Protein AF-A0A8H7N489-F1 (afdb_monomer)

Nearest PDB structures (foldseek):
  7uqb-assembly1_T  TM=5.997E-01  e=2.054E-01  Saccharomyces cerevisiae BY4741
  7oh3-assembly1_T  TM=6.782E-01  e=5.523E-01  Saccharomyces cerevisiae S288C
  8ir3-assembly1_c  TM=5.748E-01  e=5.875E-01  Homo sapiens
  6rm3-assembly1_LT0  TM=4.018E-01  e=2.185E-01  Vairimorpha necatrix
  6win-assembly1_A  TM=4.838E-01  e=9.635E-01  Salmonella enterica subsp. enterica serovar Typhi

Foldseek 3Di:
DPPPDDCVVVNCVVVVVVVVVVVVVVVVVVVVPVVDDDDDDDPVRVVVDQLPDDDPDDQPAEDPDPQPDHFQFKKKKFFPVDPCGVPPNIDIATFRYDDQFWTKGWFFDDPVRGIDIDIDGPPRMDMHGDDDPPPD

pLDDT: mean 89.37, std 11.38, range [37.44, 97.88]

Structure (mmCIF, N/CA/C/O backbone):
data_AF-A0A8H7N489-F1
#
_entry.id   AF-A0A8H7N489-F1
#
loop_
_atom_site.group_PDB
_atom_site.id
_atom_site.type_symbol
_atom_site.label_atom_id
_atom_site.label_alt_id
_atom_site.label_comp_id
_atom_site.label_asym_id
_atom_site.label_entity_id
_atom_site.label_seq_id
_atom_site.pdbx_PDB_ins_code
_atom_site.Cartn_x
_atom_site.Cartn_y
_atom_site.Cartn_z
_atom_site.occupancy
_atom_site.B_iso_or_equiv
_atom_site.auth_seq_id
_atom_site.auth_comp_id
_atom_site.auth_asym_id
_atom_site.auth_atom_id
_atom_site.pdbx_PDB_model_num
ATOM 1 N N . MET A 1 1 ? 21.376 -0.722 -12.964 1.00 45.47 1 MET A N 1
ATOM 2 C CA . MET A 1 1 ? 22.725 -1.195 -12.600 1.00 45.47 1 MET A CA 1
ATOM 3 C C . MET A 1 1 ? 23.406 -1.714 -13.856 1.00 45.47 1 MET A C 1
ATOM 5 O O . MET A 1 1 ? 22.906 -2.689 -14.410 1.00 45.47 1 MET A O 1
ATOM 9 N N . PRO A 1 2 ? 24.462 -1.055 -14.360 1.00 46.94 2 PRO A N 1
ATOM 10 C CA . PRO A 1 2 ? 25.333 -1.667 -15.363 1.00 46.94 2 PRO A CA 1
ATOM 11 C C . PRO A 1 2 ? 25.899 -2.981 -14.795 1.00 46.94 2 PRO A C 1
ATOM 13 O O . PRO A 1 2 ? 26.215 -3.025 -13.609 1.00 46.94 2 PRO A O 1
ATOM 16 N N . ASN A 1 3 ? 26.003 -4.033 -15.610 1.00 56.94 3 ASN A N 1
ATOM 17 C CA . ASN A 1 3 ? 26.593 -5.338 -15.253 1.00 56.94 3 ASN A CA 1
ATOM 18 C C . ASN A 1 3 ? 25.836 -6.190 -14.213 1.00 56.94 3 ASN A C 1
ATOM 20 O O . ASN A 1 3 ? 26.430 -7.075 -13.607 1.00 56.94 3 ASN A O 1
ATOM 24 N N . ALA A 1 4 ? 24.533 -5.971 -14.004 1.00 66.69 4 ALA A N 1
ATOM 25 C CA . ALA A 1 4 ? 23.760 -6.794 -13.062 1.00 66.69 4 ALA A CA 1
ATOM 26 C C . ALA A 1 4 ? 23.605 -8.266 -13.500 1.00 66.69 4 ALA A C 1
ATOM 28 O O . ALA A 1 4 ? 23.342 -9.121 -12.660 1.00 66.69 4 ALA A O 1
ATOM 29 N N . LEU A 1 5 ? 23.752 -8.555 -14.798 1.00 72.00 5 LEU A N 1
ATOM 30 C CA . LEU A 1 5 ? 23.656 -9.896 -15.372 1.00 72.00 5 LEU A CA 1
ATOM 31 C C . LEU A 1 5 ? 24.805 -10.116 -16.374 1.00 72.00 5 LEU A C 1
ATOM 33 O O . LEU A 1 5 ? 25.076 -9.205 -17.164 1.00 72.00 5 LEU A O 1
ATOM 37 N N . PRO A 1 6 ? 25.475 -11.284 -16.370 1.00 80.75 6 PRO A N 1
ATOM 38 C CA . PRO A 1 6 ? 26.550 -11.579 -17.315 1.00 80.75 6 PRO A CA 1
ATOM 39 C C . PRO A 1 6 ? 26.052 -11.543 -18.766 1.00 80.75 6 PRO A C 1
ATOM 41 O O . PRO A 1 6 ? 25.084 -12.218 -19.120 1.00 80.75 6 PRO A O 1
ATOM 44 N N . ALA A 1 7 ? 26.721 -10.770 -19.625 1.00 79.19 7 ALA A N 1
ATOM 45 C CA . ALA A 1 7 ? 26.332 -10.625 -21.032 1.00 79.19 7 ALA A CA 1
ATOM 46 C C . ALA A 1 7 ? 26.434 -11.946 -21.817 1.00 79.19 7 ALA A C 1
ATOM 48 O O . ALA A 1 7 ? 25.674 -12.164 -22.755 1.00 79.19 7 ALA A O 1
ATOM 49 N N . GLU A 1 8 ? 27.312 -12.850 -21.383 1.00 84.00 8 GLU A N 1
ATOM 50 C CA . GLU A 1 8 ? 27.442 -14.208 -21.923 1.00 84.00 8 GLU A CA 1
ATOM 51 C C . GLU A 1 8 ? 26.177 -15.066 -21.755 1.00 84.00 8 GLU A C 1
ATOM 53 O O . GLU A 1 8 ? 25.985 -16.010 -22.512 1.00 84.00 8 GLU A O 1
ATOM 58 N N . PHE A 1 9 ? 25.302 -14.734 -20.797 1.00 83.31 9 PHE A N 1
ATOM 59 C CA . PHE A 1 9 ? 24.056 -15.465 -20.542 1.00 83.31 9 PHE A CA 1
ATOM 60 C C . PHE A 1 9 ? 22.801 -14.632 -20.774 1.00 83.31 9 PHE A C 1
ATOM 62 O O . PHE A 1 9 ? 21.731 -15.205 -20.937 1.00 83.31 9 PHE A O 1
ATOM 69 N N . PHE A 1 10 ? 22.906 -13.300 -20.770 1.00 81.06 10 PHE A N 1
ATOM 70 C CA . PHE A 1 10 ? 21.766 -12.375 -20.832 1.00 81.06 10 PHE A CA 1
ATOM 71 C C . PHE A 1 10 ? 21.969 -11.247 -21.852 1.00 81.06 10 PHE A C 1
ATOM 73 O O . PHE A 1 10 ? 21.306 -10.210 -21.791 1.00 81.06 10 PHE A O 1
ATOM 80 N N . GLY A 1 11 ? 22.910 -11.429 -22.778 1.00 81.50 11 GLY A N 1
ATOM 81 C CA . GLY A 1 11 ? 23.232 -10.456 -23.809 1.00 81.50 11 GLY A CA 1
ATOM 82 C C . GLY A 1 11 ? 22.094 -10.248 -24.816 1.00 81.50 11 GLY A C 1
ATOM 83 O O . GLY A 1 11 ? 21.290 -11.154 -25.059 1.00 81.50 11 GLY A O 1
ATOM 84 N N . PRO A 1 12 ? 22.032 -9.064 -25.446 1.00 84.06 12 PRO A N 1
ATOM 85 C CA . PRO A 1 12 ? 21.035 -8.758 -26.469 1.00 84.06 12 PRO A CA 1
ATOM 86 C C . PRO A 1 12 ? 21.159 -9.666 -27.699 1.00 84.06 12 PRO A C 1
ATOM 88 O O . PRO A 1 12 ? 20.150 -9.937 -28.337 1.00 84.06 12 PRO A O 1
ATOM 91 N N . ASP A 1 13 ? 22.352 -10.190 -27.984 1.00 87.75 13 ASP A N 1
ATOM 92 C CA . ASP A 1 13 ? 22.578 -11.115 -29.101 1.00 87.75 13 ASP A CA 1
ATOM 93 C C . ASP A 1 13 ? 21.906 -12.478 -28.869 1.00 87.75 13 ASP A C 1
ATOM 95 O O . ASP A 1 13 ? 21.469 -13.130 -29.815 1.00 87.75 13 ASP A O 1
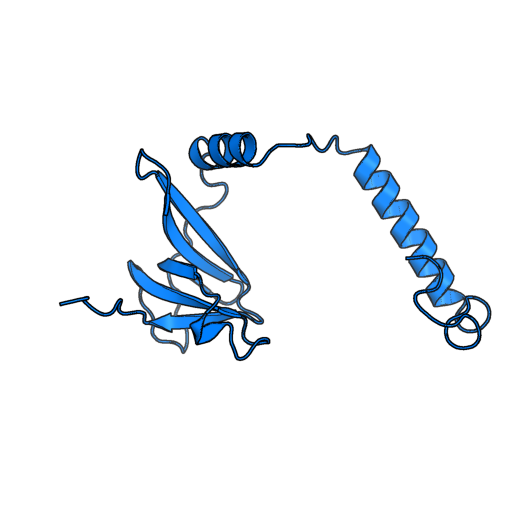ATOM 99 N N . LEU A 1 14 ? 21.768 -12.888 -27.602 1.00 90.62 14 LEU A N 1
ATOM 100 C CA . LEU A 1 14 ? 21.083 -14.124 -27.214 1.00 90.62 14 LEU A CA 1
ATOM 101 C C . LEU A 1 14 ? 19.561 -13.942 -27.165 1.00 90.62 14 LEU A C 1
ATOM 103 O O . LEU A 1 14 ? 18.814 -14.866 -27.484 1.00 90.62 14 LEU A O 1
ATOM 107 N N . TYR A 1 15 ? 19.091 -12.745 -26.792 1.00 91.44 15 TYR A N 1
ATOM 108 C CA . TYR A 1 15 ? 17.663 -12.433 -26.645 1.00 91.44 15 TYR A CA 1
ATOM 109 C C . TYR A 1 15 ? 17.280 -11.101 -27.310 1.00 91.44 15 TYR A C 1
ATOM 111 O O . TYR A 1 15 ? 16.839 -10.165 -26.628 1.00 91.44 15 TYR A O 1
ATOM 119 N N . PRO A 1 16 ? 17.371 -11.000 -28.648 1.00 91.31 16 PRO A N 1
ATOM 120 C CA . PRO A 1 16 ? 17.213 -9.729 -29.358 1.00 91.31 16 PRO A CA 1
ATOM 121 C C . PRO A 1 16 ? 15.822 -9.118 -29.174 1.00 91.31 16 PRO A C 1
ATOM 123 O O . PRO A 1 16 ? 15.691 -7.924 -28.915 1.00 91.31 16 PRO A O 1
ATOM 126 N N . ARG A 1 17 ? 14.766 -9.941 -29.186 1.00 94.75 17 ARG A N 1
ATOM 127 C CA . ARG A 1 17 ? 13.387 -9.466 -28.969 1.00 94.75 17 ARG A CA 1
ATOM 128 C C . ARG A 1 17 ? 13.168 -8.910 -27.560 1.00 94.75 17 ARG A C 1
ATOM 130 O O . ARG A 1 17 ? 12.445 -7.927 -27.396 1.00 94.75 17 ARG A O 1
ATOM 137 N N . THR A 1 18 ? 13.793 -9.517 -26.551 1.00 92.56 18 THR A N 1
ATOM 138 C CA . THR A 1 18 ? 13.731 -9.041 -25.162 1.00 92.56 18 THR A CA 1
ATOM 139 C C . THR A 1 18 ? 14.456 -7.709 -25.031 1.00 92.56 18 THR A C 1
ATOM 141 O O . THR A 1 18 ? 13.910 -6.771 -24.454 1.00 92.56 18 THR A O 1
ATOM 144 N N . ALA A 1 19 ? 15.651 -7.592 -25.614 1.00 90.00 19 ALA A N 1
ATOM 145 C CA . ALA A 1 19 ? 16.410 -6.347 -25.628 1.00 90.00 19 ALA A CA 1
ATOM 146 C C . ALA A 1 19 ? 15.647 -5.209 -26.329 1.00 90.00 19 ALA A C 1
ATOM 148 O O . ALA A 1 19 ? 15.547 -4.107 -25.786 1.00 90.00 19 ALA A O 1
ATOM 149 N N . GLU A 1 20 ? 15.033 -5.474 -27.483 1.00 94.44 20 GLU A N 1
ATOM 150 C CA . GLU A 1 20 ? 14.197 -4.495 -28.182 1.00 94.44 20 GLU A CA 1
ATOM 151 C C . GLU A 1 20 ? 12.973 -4.078 -27.362 1.00 94.44 20 GLU A C 1
ATOM 153 O O . GLU A 1 20 ? 12.643 -2.893 -27.302 1.00 94.44 20 GLU A O 1
ATOM 158 N N . PHE A 1 21 ? 12.297 -5.028 -26.711 1.00 95.31 21 PHE A N 1
ATOM 159 C CA . PHE A 1 21 ? 11.185 -4.718 -25.815 1.00 95.31 21 PHE A CA 1
ATOM 160 C C . PHE A 1 21 ? 11.628 -3.826 -24.651 1.00 95.31 21 PHE A C 1
ATOM 162 O O . PHE A 1 21 ? 11.002 -2.795 -24.404 1.00 95.31 21 PHE A O 1
ATOM 169 N N . MET A 1 22 ? 12.734 -4.172 -23.986 1.00 92.56 22 MET A N 1
ATOM 170 C CA . MET A 1 22 ? 13.291 -3.378 -22.889 1.00 92.56 22 MET A CA 1
ATOM 171 C C . MET A 1 22 ? 13.638 -1.961 -23.338 1.00 92.56 22 MET A C 1
ATOM 173 O O . MET A 1 22 ? 13.350 -1.006 -22.618 1.00 92.56 22 MET A O 1
ATOM 177 N N . LYS A 1 23 ? 14.201 -1.810 -24.541 1.00 93.19 23 LYS A N 1
ATOM 178 C CA . LYS A 1 23 ? 14.477 -0.500 -25.132 1.00 93.19 23 LYS A CA 1
ATOM 179 C C . LYS A 1 23 ? 13.192 0.318 -25.295 1.00 93.19 23 LYS A C 1
ATOM 181 O O . LYS A 1 23 ? 13.126 1.427 -24.771 1.00 93.19 23 LYS A O 1
ATOM 186 N N . ARG A 1 24 ? 12.156 -0.241 -25.936 1.00 96.44 24 ARG A N 1
ATOM 187 C CA . ARG A 1 24 ? 10.861 0.448 -26.124 1.00 96.44 24 ARG A CA 1
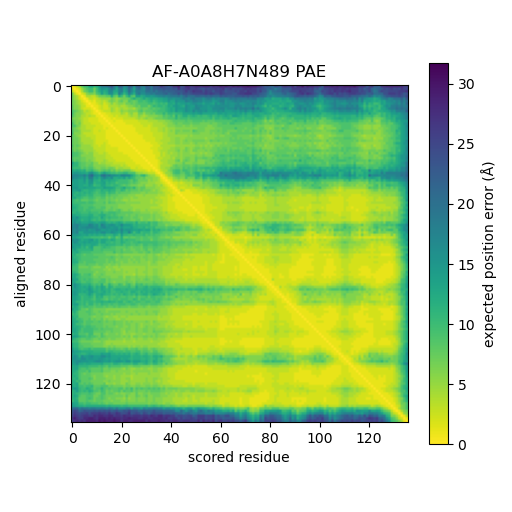ATOM 188 C C . ARG A 1 24 ? 10.213 0.838 -24.795 1.00 96.44 24 ARG A C 1
ATOM 190 O O . ARG A 1 24 ? 9.694 1.946 -24.658 1.00 96.44 24 ARG A O 1
ATOM 197 N N . TYR A 1 25 ? 10.263 -0.055 -23.808 1.00 95.50 25 TYR A N 1
ATOM 198 C CA . TYR A 1 25 ? 9.743 0.208 -22.469 1.00 95.50 25 TYR A CA 1
ATOM 199 C C . TYR A 1 25 ? 10.474 1.382 -21.804 1.00 95.50 25 TYR A C 1
ATOM 201 O O . TYR A 1 25 ? 9.839 2.330 -21.353 1.00 95.50 25 TYR A O 1
ATOM 209 N N . GLN A 1 26 ? 11.810 1.365 -21.802 1.00 94.38 26 GLN A N 1
ATOM 210 C CA . GLN A 1 26 ? 12.625 2.434 -21.214 1.00 94.38 26 GLN A CA 1
ATOM 211 C C . GLN A 1 26 ? 12.431 3.781 -21.916 1.00 94.38 26 GLN A C 1
ATOM 213 O O . GLN A 1 26 ? 12.476 4.826 -21.270 1.00 94.38 26 GLN A O 1
ATOM 218 N N . GLU A 1 27 ? 12.255 3.781 -23.235 1.00 96.06 27 GLU A N 1
ATOM 219 C CA . GLU A 1 27 ? 11.948 4.993 -23.998 1.00 96.06 27 GLU A CA 1
ATOM 220 C C . GLU A 1 27 ? 10.590 5.574 -23.590 1.00 96.06 27 GLU A C 1
ATOM 222 O O . GLU A 1 27 ? 10.489 6.777 -23.344 1.00 96.06 27 GLU A O 1
ATOM 227 N N . THR A 1 28 ? 9.581 4.714 -23.435 1.00 94.88 28 THR A N 1
ATOM 228 C CA . THR A 1 28 ? 8.236 5.103 -22.988 1.00 94.88 28 THR A CA 1
ATOM 229 C C . THR A 1 28 ? 8.255 5.662 -21.563 1.00 94.88 28 THR A C 1
ATOM 231 O O . THR A 1 28 ? 7.708 6.736 -21.315 1.00 94.88 28 THR A O 1
ATOM 234 N N . ASP A 1 29 ? 8.946 4.992 -20.639 1.00 92.50 29 ASP A N 1
ATOM 235 C CA . ASP A 1 29 ? 9.099 5.425 -19.244 1.00 92.50 29 ASP A CA 1
ATOM 236 C C . ASP A 1 29 ? 9.790 6.797 -19.141 1.00 92.50 29 ASP A C 1
ATOM 238 O O . ASP A 1 29 ? 9.295 7.718 -18.488 1.00 92.50 29 ASP A O 1
ATOM 242 N N . LYS A 1 30 ? 10.882 7.001 -19.893 1.00 90.88 30 LYS A N 1
ATOM 243 C CA . LYS A 1 30 ? 11.571 8.301 -19.967 1.00 90.88 30 LYS A CA 1
ATOM 244 C C . LYS A 1 30 ? 10.681 9.403 -20.534 1.00 90.88 30 LYS A C 1
ATOM 246 O O . LYS A 1 30 ? 10.777 10.543 -20.079 1.00 90.88 30 LYS A O 1
ATOM 251 N N . ALA A 1 31 ? 9.856 9.102 -21.536 1.00 91.19 31 ALA A N 1
ATOM 252 C CA . ALA A 1 31 ? 8.919 10.071 -22.095 1.00 91.19 31 ALA A CA 1
ATOM 253 C C . ALA A 1 31 ? 7.851 10.469 -21.061 1.00 91.19 31 ALA A C 1
ATOM 255 O O . ALA A 1 31 ? 7.617 11.661 -20.858 1.00 91.19 31 ALA A O 1
ATOM 256 N N . ALA A 1 32 ? 7.282 9.498 -20.342 1.00 88.62 32 ALA A N 1
ATOM 257 C CA . ALA A 1 32 ? 6.309 9.741 -19.277 1.00 88.62 32 ALA A CA 1
ATOM 258 C C . ALA A 1 32 ? 6.900 10.554 -18.112 1.00 88.62 32 ALA A C 1
ATOM 260 O O . ALA A 1 32 ? 6.263 11.490 -17.624 1.00 88.62 32 ALA A O 1
ATOM 261 N N . ALA A 1 33 ? 8.139 10.255 -17.710 1.00 85.94 33 ALA A N 1
ATOM 262 C CA . ALA A 1 33 ? 8.850 10.994 -16.669 1.00 85.94 33 ALA A CA 1
ATOM 263 C C . ALA A 1 33 ? 9.147 12.453 -17.061 1.00 85.94 33 ALA A C 1
ATOM 265 O O . ALA A 1 33 ? 9.225 13.318 -16.195 1.00 85.94 33 ALA A O 1
ATOM 266 N N . ARG A 1 34 ? 9.313 12.746 -18.358 1.00 85.88 34 ARG A N 1
ATOM 267 C CA . ARG A 1 34 ? 9.477 14.123 -18.860 1.00 85.88 34 ARG A CA 1
ATOM 268 C C . ARG A 1 34 ? 8.155 14.882 -18.930 1.00 85.88 34 ARG A C 1
ATOM 270 O O . ARG A 1 3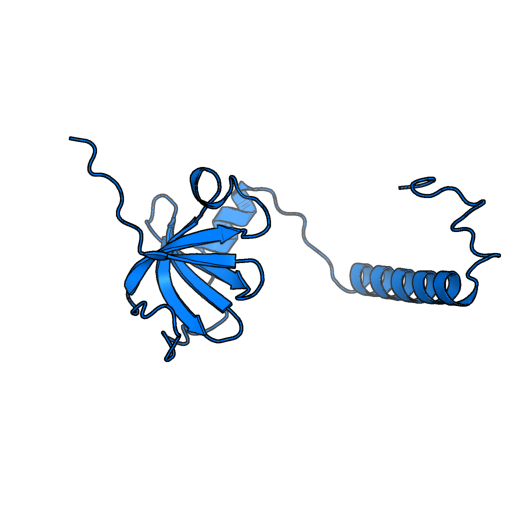4 ? 8.151 16.086 -18.703 1.00 85.88 34 ARG A O 1
ATOM 277 N N . ALA A 1 35 ? 7.062 14.195 -19.262 1.00 86.50 35 ALA A N 1
ATOM 278 C CA . ALA A 1 35 ? 5.736 14.800 -19.368 1.00 86.50 35 ALA A CA 1
ATOM 279 C C . ALA A 1 35 ? 5.144 15.174 -17.998 1.00 86.50 35 ALA A C 1
ATOM 281 O O . ALA A 1 35 ? 4.376 16.126 -17.902 1.00 86.50 35 ALA A O 1
ATOM 282 N N . ASN A 1 36 ? 5.521 14.453 -16.938 1.00 79.31 36 ASN A N 1
ATOM 283 C CA . ASN A 1 36 ? 5.033 14.684 -15.583 1.00 79.31 36 ASN A CA 1
ATOM 284 C C . ASN A 1 36 ? 6.124 15.322 -14.718 1.00 79.31 36 ASN A C 1
ATOM 286 O O . ASN A 1 36 ? 7.098 14.668 -14.345 1.00 79.31 36 ASN A O 1
ATOM 290 N N . SER A 1 37 ? 5.961 16.592 -14.342 1.00 73.25 37 SER A N 1
ATOM 291 C CA . SER A 1 37 ? 6.867 17.232 -13.386 1.00 73.25 37 SER A CA 1
ATOM 292 C C . SER A 1 37 ? 6.621 16.680 -11.978 1.00 73.25 37 SER A C 1
ATOM 294 O O . SER A 1 37 ? 5.759 17.165 -11.245 1.00 73.25 37 SER A O 1
ATOM 296 N N . VAL A 1 38 ? 7.378 15.660 -11.578 1.00 78.25 38 VAL A N 1
ATOM 297 C CA . VAL A 1 38 ? 7.344 15.159 -10.199 1.00 78.25 38 VAL A CA 1
ATOM 298 C C . VAL A 1 38 ? 8.042 16.173 -9.294 1.00 78.25 38 VAL A C 1
ATOM 300 O O . VAL A 1 38 ? 9.261 16.356 -9.359 1.00 78.25 38 VAL A O 1
ATOM 303 N N . LYS A 1 39 ? 7.279 16.842 -8.426 1.00 81.69 39 LYS A N 1
ATOM 304 C CA . LYS A 1 39 ? 7.849 17.695 -7.379 1.00 81.69 39 LYS A CA 1
ATOM 305 C C . LYS A 1 39 ? 8.554 16.805 -6.357 1.00 81.69 39 LYS A C 1
ATOM 307 O O . LYS A 1 39 ? 7.927 15.961 -5.725 1.00 81.69 39 LYS A O 1
ATOM 312 N N . LYS A 1 40 ? 9.859 17.006 -6.164 1.00 86.62 40 LYS A N 1
ATOM 313 C CA . LYS A 1 40 ? 10.575 16.379 -5.045 1.00 86.62 40 LYS A CA 1
ATOM 314 C C . LYS A 1 40 ? 10.054 16.977 -3.739 1.00 86.62 40 LYS A C 1
ATOM 316 O O . LYS A 1 40 ? 10.154 18.187 -3.559 1.00 86.62 40 LYS A O 1
ATOM 321 N N . SER A 1 41 ? 9.538 16.140 -2.846 1.00 89.50 41 SER A N 1
ATOM 322 C CA . SER A 1 41 ? 9.126 16.538 -1.497 1.00 89.50 41 SER A CA 1
ATOM 323 C C . SER A 1 41 ? 10.054 15.944 -0.447 1.00 89.50 41 SER A C 1
ATOM 325 O O . SER A 1 41 ? 10.480 14.791 -0.559 1.00 89.50 41 SER A O 1
ATOM 327 N N . ARG A 1 42 ? 10.333 16.700 0.614 1.00 9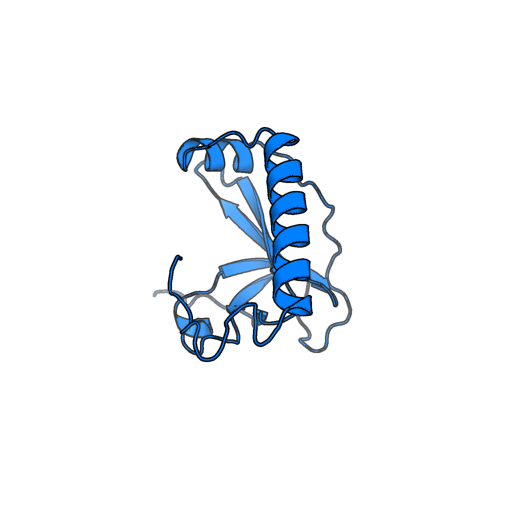3.06 42 ARG A N 1
ATOM 328 C CA . ARG A 1 42 ? 10.971 16.159 1.827 1.00 93.06 42 ARG A CA 1
ATOM 329 C C . ARG A 1 42 ? 9.930 15.491 2.727 1.00 93.06 42 ARG A C 1
ATOM 331 O O . ARG A 1 42 ? 8.740 15.755 2.599 1.00 93.06 42 ARG A O 1
ATOM 338 N N . GLY A 1 43 ? 10.373 14.660 3.674 1.00 92.38 43 GLY A N 1
ATOM 339 C CA . GLY A 1 43 ? 9.466 13.907 4.554 1.00 92.38 43 GLY A CA 1
ATOM 340 C C . GLY A 1 43 ? 8.444 14.781 5.292 1.00 92.38 43 GLY A C 1
ATOM 341 O O . GLY A 1 43 ? 7.262 14.462 5.300 1.00 92.38 43 GLY A O 1
ATOM 342 N N . GLN A 1 44 ? 8.866 15.927 5.836 1.00 92.00 44 GLN A N 1
ATOM 343 C CA . GLN A 1 44 ? 7.959 16.856 6.528 1.00 92.00 44 GLN A CA 1
ATOM 344 C C . GLN A 1 44 ? 6.919 17.486 5.588 1.00 92.00 44 GLN A C 1
ATOM 346 O O . GLN A 1 44 ? 5.756 17.614 5.956 1.00 92.00 44 GLN A O 1
ATOM 351 N N . GLU A 1 45 ? 7.319 17.835 4.364 1.00 93.56 45 GLU A N 1
ATOM 352 C CA . GLU A 1 45 ? 6.410 18.385 3.351 1.00 93.56 45 GLU A CA 1
ATOM 353 C C . GLU A 1 45 ? 5.391 17.336 2.893 1.00 93.56 45 GLU A C 1
ATOM 355 O O . GLU A 1 45 ? 4.217 17.653 2.714 1.00 93.56 45 GLU A O 1
ATOM 360 N N . ALA A 1 46 ? 5.825 16.080 2.745 1.00 92.56 46 ALA A N 1
ATOM 361 C CA . ALA A 1 46 ? 4.945 14.965 2.413 1.00 92.56 46 ALA A CA 1
ATOM 362 C C . ALA A 1 46 ? 3.917 14.720 3.525 1.00 92.56 46 ALA A C 1
ATOM 364 O O . ALA A 1 46 ? 2.734 14.596 3.232 1.00 92.56 46 ALA A O 1
ATOM 365 N N . VAL A 1 47 ? 4.340 14.731 4.795 1.00 93.19 47 VAL A N 1
ATOM 366 C CA . VAL A 1 47 ? 3.424 14.608 5.941 1.00 93.19 47 VAL A CA 1
ATOM 367 C C . VAL A 1 47 ? 2.404 15.744 5.949 1.00 93.19 47 VAL A C 1
ATOM 369 O O . VAL A 1 47 ? 1.212 15.474 6.038 1.00 93.19 47 VAL A O 1
ATOM 372 N N . ALA A 1 48 ? 2.843 16.998 5.802 1.00 92.25 48 ALA A N 1
ATOM 373 C CA . ALA A 1 48 ? 1.930 18.141 5.757 1.00 92.25 48 ALA A CA 1
ATOM 374 C C . ALA A 1 48 ? 0.926 18.034 4.598 1.00 92.25 48 ALA A C 1
ATOM 376 O O . ALA A 1 48 ? -0.250 18.335 4.771 1.00 92.25 48 ALA A O 1
ATOM 377 N N . THR A 1 49 ? 1.381 17.555 3.437 1.00 92.88 49 THR A N 1
ATOM 378 C CA . THR A 1 49 ? 0.519 17.339 2.269 1.00 92.88 49 THR A CA 1
ATOM 379 C C . THR A 1 49 ? -0.510 16.243 2.539 1.00 92.88 49 THR A C 1
ATOM 381 O O . THR A 1 49 ? -1.693 16.461 2.307 1.00 92.88 49 THR A O 1
ATOM 384 N N . ILE A 1 50 ? -0.087 15.090 3.067 1.00 92.81 50 ILE A N 1
ATOM 385 C CA . ILE A 1 50 ? -0.975 13.955 3.363 1.00 92.81 50 ILE A CA 1
ATOM 386 C C . ILE A 1 50 ? -2.037 14.354 4.389 1.00 92.81 50 ILE A C 1
ATOM 388 O O . ILE A 1 50 ? -3.216 14.116 4.162 1.00 92.81 50 ILE A O 1
ATOM 392 N N . LEU A 1 51 ? -1.636 14.993 5.492 1.00 94.19 51 LEU A N 1
ATOM 393 C CA . LEU A 1 51 ? -2.562 15.381 6.562 1.00 94.19 51 LEU A CA 1
ATOM 394 C C . LEU A 1 51 ? -3.510 16.523 6.159 1.00 94.19 51 LEU A C 1
ATOM 396 O O . LEU A 1 51 ? -4.528 16.716 6.812 1.00 94.19 51 LEU A O 1
ATOM 400 N N . GLY A 1 52 ? -3.171 17.293 5.121 1.00 92.19 52 GLY A N 1
ATOM 401 C CA . GLY A 1 52 ? -4.010 18.369 4.587 1.00 92.19 52 GLY A CA 1
ATOM 402 C C . GLY A 1 52 ? -4.850 17.981 3.368 1.00 92.19 52 GLY A C 1
ATOM 403 O O . GLY A 1 52 ? -5.541 18.844 2.834 1.00 92.19 52 GLY A O 1
ATOM 404 N N . SER A 1 53 ? -4.762 16.736 2.893 1.00 92.69 53 SER A N 1
ATOM 405 C CA . SER A 1 53 ? -5.481 16.273 1.701 1.00 92.69 53 SER A CA 1
ATOM 406 C C . SER A 1 53 ? -6.802 15.602 2.062 1.00 92.69 53 SER A C 1
ATOM 408 O O . SER A 1 53 ? -6.921 14.952 3.099 1.00 92.69 53 SER A O 1
ATOM 410 N N . GLU A 1 54 ? -7.779 15.709 1.166 1.00 93.56 54 GLU A N 1
ATOM 411 C CA . GLU A 1 54 ? -8.989 14.889 1.215 1.00 93.56 54 GLU A CA 1
ATOM 412 C C . GLU A 1 54 ? -8.702 13.472 0.700 1.00 93.56 54 GLU A C 1
ATOM 414 O O . GLU A 1 54 ? -7.736 13.233 -0.035 1.00 93.56 54 GLU A O 1
ATOM 419 N N . PHE A 1 55 ? -9.544 12.512 1.085 1.00 93.19 55 PHE A N 1
ATOM 420 C CA . PHE A 1 55 ? -9.453 11.163 0.537 1.00 93.19 55 PHE A CA 1
ATOM 421 C C . PHE A 1 55 ? -9.848 11.171 -0.941 1.00 93.19 55 PHE A C 1
ATOM 423 O O . PHE A 1 55 ? -10.886 11.712 -1.307 1.00 93.19 55 PHE A O 1
ATOM 430 N N . ALA A 1 56 ? -9.018 10.551 -1.781 1.00 88.81 56 ALA A N 1
ATOM 431 C CA . ALA A 1 56 ? -9.286 10.447 -3.214 1.00 88.81 56 ALA A CA 1
ATOM 432 C C . ALA A 1 56 ? -10.424 9.464 -3.539 1.00 88.81 56 ALA A C 1
ATOM 434 O O . ALA A 1 56 ? -11.087 9.624 -4.560 1.00 88.81 56 ALA A O 1
ATOM 435 N N . ASP A 1 57 ? -10.638 8.474 -2.667 1.00 85.81 57 ASP A N 1
ATOM 436 C CA . ASP A 1 57 ? -11.630 7.416 -2.829 1.00 85.81 57 ASP A CA 1
ATOM 437 C C . ASP A 1 57 ? -12.515 7.289 -1.581 1.00 85.81 57 ASP A C 1
ATOM 439 O O . ASP A 1 57 ? -12.056 7.414 -0.435 1.00 85.81 57 ASP A O 1
ATOM 443 N N . ASP A 1 58 ? -13.781 6.948 -1.812 1.00 86.75 58 ASP A N 1
ATOM 444 C CA . ASP A 1 58 ? -14.716 6.583 -0.754 1.00 86.75 58 ASP A CA 1
ATOM 445 C C . ASP A 1 58 ? -14.360 5.224 -0.133 1.00 86.75 58 ASP A C 1
ATOM 447 O O . ASP A 1 58 ? -13.860 4.309 -0.797 1.00 86.75 58 ASP A O 1
ATOM 451 N N . ALA A 1 59 ? -14.662 5.065 1.159 1.00 83.38 59 ALA A N 1
ATOM 452 C CA . ALA A 1 59 ? -14.566 3.761 1.806 1.00 83.38 59 ALA A CA 1
ATOM 453 C C . ALA A 1 59 ? -15.612 2.816 1.196 1.00 83.38 59 ALA A C 1
ATOM 455 O O . ALA A 1 59 ? -16.795 3.143 1.129 1.00 83.38 59 ALA A O 1
ATOM 456 N N . LYS A 1 60 ? -15.178 1.627 0.766 1.00 90.44 60 LYS A N 1
ATOM 457 C CA . LYS A 1 60 ? -16.037 0.651 0.068 1.00 90.44 60 LYS A CA 1
ATOM 458 C C . LYS A 1 60 ? -16.655 -0.388 1.012 1.00 90.44 60 LYS A C 1
ATOM 460 O O . LYS A 1 60 ? -17.312 -1.312 0.541 1.00 90.44 60 LYS A O 1
ATOM 465 N N . GLY A 1 61 ? -16.429 -0.250 2.320 1.00 93.44 61 GLY A N 1
ATOM 466 C CA . GLY A 1 61 ? -16.907 -1.173 3.346 1.00 93.44 61 GLY A CA 1
ATOM 467 C C . GLY A 1 61 ? -16.268 -2.563 3.276 1.00 93.44 61 GLY A C 1
ATOM 468 O O . GLY A 1 61 ? -15.343 -2.838 2.500 1.00 93.44 61 GLY A O 1
ATOM 469 N N . VAL A 1 62 ? -16.752 -3.462 4.129 1.00 95.44 62 VAL A N 1
ATOM 470 C CA . VAL A 1 62 ? -16.285 -4.852 4.193 1.00 95.44 62 VAL A CA 1
ATOM 471 C C . VAL A 1 62 ? -17.253 -5.769 3.449 1.00 95.44 62 VAL A C 1
ATOM 473 O O . VAL A 1 62 ? -18.384 -5.990 3.879 1.00 95.44 62 VAL A O 1
ATOM 476 N N . ASN A 1 63 ? -16.793 -6.330 2.330 1.00 93.44 63 ASN A N 1
ATOM 477 C CA . ASN A 1 63 ? -17.533 -7.349 1.594 1.00 93.44 63 ASN A CA 1
ATOM 478 C C . ASN A 1 63 ? -17.507 -8.685 2.344 1.00 93.44 63 ASN A C 1
ATOM 480 O O . ASN A 1 63 ? -16.676 -8.916 3.222 1.00 93.44 63 ASN A O 1
ATOM 484 N N . LYS A 1 64 ? -18.385 -9.611 1.941 1.00 92.50 64 LYS A N 1
ATOM 485 C CA . LYS A 1 64 ? -18.353 -10.995 2.424 1.00 92.50 64 LYS A CA 1
ATOM 486 C C . LYS A 1 64 ? -17.021 -11.651 2.039 1.00 92.50 64 LYS A C 1
ATOM 488 O O . LYS A 1 64 ? -16.851 -12.098 0.906 1.00 92.50 64 LYS A O 1
ATOM 493 N N . ASP A 1 65 ? -16.093 -11.693 2.986 1.00 93.62 65 ASP A N 1
ATOM 494 C CA . ASP A 1 65 ? -14.749 -12.245 2.831 1.00 93.62 65 ASP A CA 1
ATOM 495 C C . ASP A 1 65 ? -14.577 -13.471 3.757 1.00 93.62 65 ASP A C 1
ATOM 497 O O . ASP A 1 65 ? -15.100 -13.464 4.876 1.00 93.62 65 ASP A O 1
ATOM 501 N N . PRO A 1 66 ? -13.857 -14.528 3.328 1.00 93.81 66 PRO A N 1
ATOM 502 C CA . PRO A 1 66 ? -13.620 -15.728 4.140 1.00 93.81 66 PRO A CA 1
ATOM 503 C C . PRO A 1 66 ? -12.911 -15.493 5.479 1.00 93.81 66 PRO A C 1
ATOM 505 O O . PRO A 1 66 ? -12.863 -16.398 6.303 1.00 93.81 66 PRO A O 1
ATOM 508 N N . LEU A 1 67 ? -12.312 -14.320 5.685 1.00 93.62 67 LEU A N 1
ATOM 509 C CA . LEU A 1 67 ? -11.636 -13.968 6.931 1.00 93.62 67 LEU A CA 1
ATOM 510 C C . LEU A 1 67 ? -12.602 -13.562 8.051 1.00 93.62 67 LEU A C 1
ATOM 512 O O . LEU A 1 67 ? -12.151 -13.389 9.180 1.00 93.62 67 LEU A O 1
ATOM 516 N N . GLU A 1 68 ? -13.893 -13.390 7.739 1.00 95.12 68 GLU A N 1
ATOM 517 C CA . GLU A 1 68 ? -14.961 -13.073 8.702 1.00 95.12 68 GLU A CA 1
ATOM 518 C C . GLU A 1 68 ? -14.672 -11.827 9.560 1.00 95.12 68 GLU A C 1
ATOM 520 O O . GLU A 1 68 ? -15.184 -11.664 10.668 1.00 95.12 68 GLU A O 1
ATOM 525 N N . LEU A 1 69 ? -13.836 -10.927 9.039 1.00 96.50 69 LEU A N 1
ATOM 526 C CA . LEU A 1 69 ? -13.555 -9.638 9.654 1.00 96.50 69 LEU A CA 1
ATOM 527 C C . LEU A 1 69 ? -14.721 -8.687 9.402 1.00 96.50 69 LEU A C 1
ATOM 529 O O . LEU A 1 69 ? -15.400 -8.776 8.380 1.00 96.50 69 LEU A O 1
ATOM 533 N N . VAL A 1 70 ? -14.923 -7.751 10.322 1.00 96.19 70 VAL A N 1
ATOM 534 C CA . VAL A 1 70 ? -16.005 -6.765 10.238 1.00 96.19 70 VAL A CA 1
ATOM 535 C C . VAL A 1 70 ? -15.461 -5.347 10.157 1.00 96.19 70 VAL A C 1
ATOM 537 O O . VAL A 1 70 ? -14.363 -5.046 10.632 1.00 96.19 70 VAL A O 1
ATOM 540 N N . GLU A 1 71 ? -16.239 -4.456 9.553 1.00 97.00 71 GLU A N 1
ATOM 541 C CA . GLU A 1 71 ? -15.907 -3.036 9.485 1.00 97.00 71 GLU A CA 1
ATOM 542 C C . GLU A 1 71 ? -15.732 -2.440 10.893 1.00 97.00 71 GLU A C 1
ATOM 544 O O . GLU A 1 71 ? -16.419 -2.811 11.846 1.00 97.00 71 GLU A O 1
ATOM 549 N N . GLY A 1 72 ? -14.749 -1.555 11.052 1.00 96.50 72 GLY A N 1
ATOM 550 C CA . GLY A 1 72 ? -14.364 -0.962 12.332 1.00 96.50 72 GLY A CA 1
ATOM 551 C C . GLY A 1 72 ? -13.573 -1.890 13.264 1.00 96.50 72 GLY A C 1
ATOM 552 O O . GLY A 1 72 ? -13.112 -1.452 14.325 1.00 96.50 72 GLY A O 1
ATOM 553 N N . GLN A 1 73 ? -13.357 -3.158 12.905 1.00 96.94 73 GLN A N 1
ATOM 554 C CA . GLN A 1 73 ? -12.520 -4.057 13.697 1.00 96.94 73 GLN A CA 1
ATOM 555 C C . GLN A 1 73 ? -11.062 -3.592 13.681 1.00 96.94 73 GLN A C 1
ATOM 557 O O . GLN A 1 73 ? -10.525 -3.219 12.639 1.00 96.94 73 GLN A O 1
ATOM 562 N N . THR A 1 74 ? -10.392 -3.638 14.835 1.00 97.56 74 THR A N 1
ATOM 563 C CA . THR A 1 74 ? -8.942 -3.421 14.871 1.00 97.56 74 THR A CA 1
ATOM 564 C C . THR A 1 74 ? -8.237 -4.634 14.273 1.00 97.56 74 THR A C 1
ATOM 566 O O . THR A 1 74 ? -8.411 -5.767 14.737 1.00 97.56 74 THR A O 1
ATOM 569 N N . VAL A 1 75 ? -7.431 -4.397 13.247 1.00 97.44 75 VAL A N 1
ATOM 570 C CA . VAL A 1 75 ? -6.700 -5.433 12.519 1.00 97.44 75 VAL A CA 1
ATOM 571 C C . VAL A 1 75 ? -5.234 -5.052 12.382 1.00 97.44 75 VAL A C 1
ATOM 573 O O . VAL A 1 75 ? -4.852 -3.892 12.555 1.00 97.44 75 VAL A O 1
ATOM 576 N N . ARG A 1 76 ? -4.416 -6.050 12.056 1.00 96.94 76 ARG A N 1
ATOM 577 C CA . ARG A 1 76 ? -3.066 -5.852 11.539 1.00 96.94 76 ARG A CA 1
ATOM 578 C C . ARG A 1 76 ? -2.998 -6.300 10.090 1.00 96.94 76 ARG A C 1
ATOM 580 O O . ARG A 1 76 ? -3.607 -7.314 9.742 1.00 96.94 76 ARG A O 1
ATOM 587 N N . VAL A 1 77 ? -2.216 -5.590 9.290 1.00 97.31 77 VAL A N 1
ATOM 588 C CA . VAL A 1 77 ? -1.906 -5.948 7.905 1.00 97.31 77 VAL A CA 1
ATOM 589 C C . VAL A 1 77 ? -0.398 -6.125 7.777 1.00 97.31 77 VAL A C 1
ATOM 591 O O . VAL A 1 77 ? 0.375 -5.296 8.250 1.00 97.31 77 VAL A O 1
ATOM 594 N N . PHE A 1 78 ? 0.029 -7.239 7.195 1.00 96.69 78 PHE A N 1
ATOM 595 C CA . PHE A 1 78 ? 1.433 -7.632 7.113 1.00 96.69 78 PHE A CA 1
ATOM 596 C C . PHE A 1 78 ? 1.729 -8.302 5.778 1.00 96.69 78 PHE A C 1
ATOM 598 O O . PHE A 1 78 ? 0.836 -8.826 5.116 1.00 96.69 78 PHE A O 1
ATOM 605 N N . ARG A 1 79 ? 2.995 -8.326 5.381 1.00 95.62 79 ARG A N 1
ATOM 606 C CA . ARG A 1 79 ? 3.427 -9.022 4.173 1.00 95.62 79 ARG A CA 1
ATOM 607 C C . ARG A 1 79 ? 3.469 -10.529 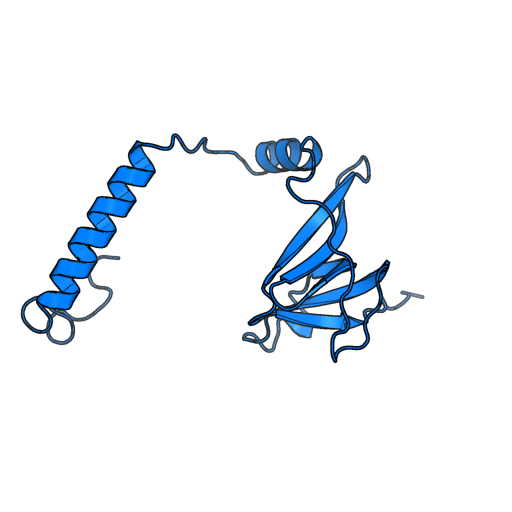4.404 1.00 95.62 79 ARG A C 1
ATOM 609 O O . ARG A 1 79 ? 3.944 -10.987 5.438 1.00 95.62 79 ARG A O 1
ATOM 616 N N . THR A 1 80 ? 3.011 -11.312 3.430 1.00 94.69 80 THR A N 1
ATOM 617 C CA . THR A 1 80 ? 3.036 -12.785 3.515 1.00 94.69 80 THR A CA 1
ATOM 618 C C . THR A 1 80 ? 4.303 -13.404 2.936 1.00 94.69 80 THR A C 1
ATOM 620 O O . THR A 1 80 ? 4.530 -14.595 3.116 1.00 94.69 80 THR A O 1
ATOM 623 N N . ASP A 1 81 ? 5.104 -12.632 2.201 1.00 93.06 81 ASP A N 1
ATOM 624 C CA . ASP A 1 81 ? 6.365 -13.084 1.604 1.00 93.06 81 ASP A CA 1
ATOM 625 C C . ASP A 1 81 ? 7.574 -12.930 2.543 1.00 93.06 81 ASP A C 1
ATOM 627 O O . ASP A 1 81 ? 8.657 -13.420 2.232 1.00 93.06 81 ASP A O 1
ATOM 631 N N . ASP A 1 82 ? 7.377 -12.313 3.709 1.00 90.50 82 ASP A N 1
ATOM 632 C CA . ASP A 1 82 ? 8.357 -12.212 4.786 1.00 90.50 82 ASP A CA 1
ATOM 633 C C . ASP A 1 82 ? 7.759 -12.773 6.083 1.00 90.50 82 ASP A C 1
ATOM 635 O O . ASP A 1 82 ? 6.873 -12.178 6.701 1.00 90.50 82 ASP A O 1
ATOM 639 N N . ALA A 1 83 ? 8.279 -13.918 6.528 1.00 84.44 83 ALA A N 1
ATOM 640 C CA . ALA A 1 83 ? 7.809 -14.600 7.732 1.00 84.44 83 ALA A CA 1
ATOM 641 C C . ALA A 1 83 ? 7.966 -13.763 9.021 1.00 84.44 83 ALA A C 1
ATOM 643 O O . ALA A 1 83 ? 7.292 -14.026 10.020 1.00 84.44 83 ALA A O 1
ATOM 644 N N . SER A 1 84 ? 8.848 -12.760 9.029 1.00 89.69 84 SER A N 1
ATOM 645 C CA . SER A 1 84 ? 9.045 -11.853 10.162 1.00 89.69 84 SER A CA 1
ATOM 646 C C . SER A 1 84 ? 8.020 -10.712 10.196 1.00 89.69 84 SER A C 1
ATOM 648 O O . SER A 1 84 ? 7.716 -10.189 11.274 1.00 89.69 84 SER A O 1
ATOM 650 N N . SER A 1 85 ? 7.421 -10.373 9.049 1.00 90.12 85 SER A N 1
ATOM 651 C CA . SER A 1 85 ? 6.534 -9.214 8.904 1.00 90.12 85 SER A CA 1
ATOM 652 C C . SER A 1 85 ? 5.304 -9.312 9.801 1.00 90.12 85 SER A C 1
ATOM 654 O O . SER A 1 85 ? 4.969 -8.343 10.478 1.00 90.12 85 SER A O 1
ATOM 656 N N . ALA A 1 86 ? 4.718 -10.505 9.943 1.00 86.31 86 ALA A N 1
ATOM 657 C CA . ALA A 1 86 ? 3.577 -10.737 10.833 1.00 86.31 86 ALA A CA 1
ATOM 658 C C . ALA A 1 86 ? 3.853 -10.409 12.318 1.00 86.31 86 ALA A C 1
ATOM 660 O O . ALA A 1 86 ? 2.907 -10.246 13.091 1.00 86.31 86 ALA A O 1
ATOM 661 N N . ARG A 1 87 ? 5.126 -10.339 12.735 1.00 87.94 87 ARG A N 1
ATOM 662 C CA . ARG A 1 87 ? 5.541 -10.064 14.122 1.00 87.94 87 ARG A CA 1
ATOM 663 C C . ARG A 1 87 ? 6.224 -8.714 14.315 1.00 87.94 87 ARG A C 1
ATOM 665 O O . ARG A 1 87 ? 6.103 -8.159 15.400 1.00 87.94 87 ARG A O 1
ATOM 672 N N . HIS A 1 88 ? 6.941 -8.212 13.313 1.00 89.75 88 HIS A N 1
ATOM 673 C CA . HIS A 1 88 ? 7.824 -7.050 13.485 1.00 89.75 88 HIS A CA 1
ATOM 674 C C . HIS A 1 88 ? 7.541 -5.898 12.520 1.00 89.75 88 HIS A C 1
ATOM 676 O O . HIS A 1 88 ? 7.893 -4.760 12.817 1.00 89.75 88 HIS A O 1
ATOM 682 N N . HIS A 1 89 ? 6.907 -6.171 11.379 1.00 91.12 89 HIS A N 1
ATOM 683 C CA . HIS A 1 89 ? 6.725 -5.192 10.308 1.00 91.12 89 HIS A CA 1
ATOM 684 C C . HIS A 1 89 ? 5.297 -5.270 9.775 1.00 91.12 89 HIS A C 1
ATOM 686 O O . HIS A 1 89 ? 5.065 -5.771 8.675 1.00 91.12 89 HIS A O 1
ATOM 692 N N . PHE A 1 90 ? 4.348 -4.820 10.593 1.00 95.19 90 PHE A N 1
ATOM 693 C CA . PHE A 1 90 ? 2.927 -4.778 10.269 1.00 95.19 90 PHE A CA 1
ATOM 694 C C . PHE A 1 90 ? 2.349 -3.397 10.568 1.00 95.19 90 PHE A C 1
ATOM 696 O O . PHE A 1 90 ? 2.801 -2.709 11.484 1.00 95.19 90 PHE A O 1
ATOM 703 N N . ASP A 1 91 ? 1.316 -3.027 9.821 1.00 96.19 91 ASP A N 1
ATOM 704 C CA . ASP A 1 91 ? 0.501 -1.856 10.115 1.00 96.19 91 ASP A CA 1
ATOM 705 C C . ASP A 1 91 ? -0.719 -2.264 10.941 1.00 96.19 91 ASP A C 1
ATOM 707 O O . ASP A 1 91 ? -1.215 -3.385 10.815 1.00 96.19 91 ASP A O 1
ATOM 711 N N . THR A 1 92 ? -1.229 -1.353 11.769 1.00 96.44 92 THR A N 1
ATOM 712 C CA . THR A 1 92 ? -2.460 -1.544 12.546 1.00 96.44 92 THR A CA 1
ATOM 713 C C . THR A 1 92 ? -3.432 -0.398 12.335 1.00 96.44 92 THR A C 1
ATOM 715 O O . THR A 1 92 ? -3.040 0.737 12.051 1.00 96.44 92 THR A O 1
ATOM 718 N N . GLY A 1 93 ? -4.720 -0.701 12.472 1.00 96.88 93 GLY A N 1
ATOM 719 C CA . GLY A 1 93 ? -5.778 0.285 12.320 1.00 96.88 93 GLY A CA 1
ATOM 720 C C . GLY A 1 93 ? -7.166 -0.336 12.359 1.00 96.88 93 GLY A C 1
ATOM 721 O O . GLY A 1 93 ? -7.327 -1.541 12.572 1.00 96.88 93 GLY A O 1
ATOM 722 N N . LYS A 1 94 ? -8.173 0.511 12.169 1.00 97.62 94 LYS A N 1
ATOM 723 C CA . LYS A 1 94 ? -9.575 0.120 12.035 1.00 97.62 94 LYS A CA 1
ATOM 724 C C . LYS A 1 94 ? -9.835 -0.299 10.596 1.00 97.62 94 LYS A C 1
ATOM 726 O O . LYS A 1 94 ? -9.511 0.442 9.677 1.00 97.62 94 LYS A O 1
ATOM 731 N N . LEU A 1 95 ? -10.396 -1.484 10.388 1.00 97.88 95 LEU A N 1
ATOM 732 C CA . LEU A 1 95 ? -10.728 -1.971 9.054 1.00 97.88 95 LEU A CA 1
ATOM 733 C C . LEU A 1 95 ? -11.851 -1.118 8.451 1.00 97.88 95 LEU A C 1
ATOM 735 O O . LEU A 1 95 ? -12.938 -1.070 9.018 1.00 97.88 95 LEU A O 1
ATOM 739 N N . VAL A 1 96 ? -11.604 -0.469 7.314 1.00 97.31 96 VAL A N 1
ATOM 740 C CA . VAL A 1 96 ? -12.609 0.354 6.608 1.00 97.31 96 VAL A CA 1
ATOM 741 C C . VAL A 1 96 ? -12.958 -0.192 5.229 1.00 97.31 96 VAL A C 1
ATOM 743 O O . VAL A 1 96 ? -14.015 0.110 4.684 1.00 97.31 96 VAL A O 1
ATOM 746 N N . THR A 1 97 ? -12.088 -1.003 4.625 1.00 97.50 97 THR A N 1
ATOM 747 C CA . THR A 1 97 ? -12.413 -1.714 3.385 1.00 97.50 97 THR A CA 1
ATOM 748 C C . THR A 1 97 ? -11.764 -3.087 3.363 1.00 97.50 97 THR A C 1
ATOM 750 O O . THR A 1 97 ? -10.590 -3.232 3.699 1.00 97.50 97 THR A O 1
ATOM 753 N N . LEU A 1 98 ? -12.528 -4.094 2.943 1.00 97.50 98 LEU A N 1
ATOM 754 C CA . LEU A 1 98 ? -12.029 -5.435 2.648 1.00 97.50 98 LEU A CA 1
ATOM 755 C C . LEU A 1 98 ? -12.790 -5.988 1.448 1.00 97.50 98 LEU A C 1
ATOM 757 O O . LEU A 1 98 ? -13.994 -6.235 1.518 1.00 97.50 98 LEU A O 1
ATOM 761 N N . ASN A 1 99 ? -12.086 -6.166 0.335 1.00 95.19 99 ASN A N 1
ATOM 762 C CA . ASN A 1 99 ? -12.642 -6.729 -0.888 1.00 95.19 99 ASN A CA 1
ATOM 763 C C . ASN A 1 99 ? -11.582 -7.564 -1.637 1.00 95.19 99 ASN A C 1
ATOM 765 O O . ASN A 1 99 ? -10.492 -7.827 -1.129 1.00 95.19 99 ASN A O 1
ATOM 769 N N . LEU A 1 100 ? -11.904 -8.011 -2.854 1.00 94.25 100 LEU A N 1
ATOM 770 C CA . LEU A 1 100 ? -11.017 -8.864 -3.657 1.00 94.25 100 LEU A CA 1
ATOM 771 C C . LEU A 1 100 ? -9.716 -8.175 -4.105 1.00 94.25 100 LEU A C 1
ATOM 773 O O . LEU A 1 100 ? -8.768 -8.858 -4.486 1.00 94.25 100 LEU A O 1
ATOM 777 N N . GLN A 1 101 ? -9.671 -6.844 -4.097 1.00 94.62 101 GLN A N 1
ATOM 778 C CA . GLN A 1 101 ? -8.555 -6.049 -4.607 1.00 94.62 101 GLN A CA 1
ATOM 779 C C . GLN A 1 101 ? -7.672 -5.513 -3.485 1.00 94.62 101 GLN A C 1
ATOM 781 O O . GLN A 1 101 ? -6.446 -5.526 -3.615 1.00 94.62 101 GLN A O 1
ATOM 786 N N . GLU A 1 102 ? -8.274 -5.079 -2.381 1.00 96.12 102 GLU A N 1
ATOM 787 C CA . GLU A 1 102 ? -7.574 -4.335 -1.341 1.00 96.12 102 GLU A CA 1
ATOM 788 C C . GLU A 1 102 ? -8.105 -4.595 0.073 1.00 96.12 102 GLU A C 1
ATOM 790 O O . GLU A 1 102 ? -9.242 -5.028 0.293 1.00 96.12 102 GLU A O 1
ATOM 795 N N . VAL A 1 103 ? -7.237 -4.288 1.030 1.00 97.19 103 VAL A N 1
ATOM 796 C CA . VAL A 1 103 ? -7.539 -4.087 2.443 1.00 97.19 103 VAL A CA 1
ATOM 797 C C . VAL A 1 103 ? -7.185 -2.641 2.757 1.00 97.19 103 VAL A C 1
ATOM 799 O O . VAL A 1 103 ? -6.086 -2.201 2.429 1.00 97.19 103 VAL A O 1
ATOM 802 N N . VAL A 1 104 ? -8.090 -1.907 3.395 1.00 97.81 104 VAL A N 1
ATOM 803 C CA . VAL A 1 104 ? -7.835 -0.527 3.812 1.00 97.81 104 VAL A CA 1
ATOM 804 C C . VAL A 1 104 ? -8.069 -0.412 5.303 1.00 97.81 104 VAL A C 1
ATOM 806 O O . VAL A 1 104 ? -9.126 -0.803 5.810 1.00 97.81 104 VAL A O 1
ATOM 809 N N . ILE A 1 105 ? -7.080 0.137 6.000 1.00 97.81 105 ILE A N 1
ATOM 810 C CA . ILE A 1 105 ? -7.162 0.426 7.430 1.00 97.81 105 ILE A CA 1
ATOM 811 C C . ILE A 1 105 ? -7.081 1.929 7.665 1.00 97.81 105 ILE A C 1
ATOM 813 O O . ILE A 1 105 ? -6.260 2.614 7.054 1.00 97.81 105 ILE A O 1
ATOM 817 N N . SER A 1 106 ? -7.910 2.441 8.568 1.00 97.00 106 SER A N 1
ATOM 818 C CA . SER A 1 106 ? -7.812 3.810 9.054 1.00 97.00 106 SER A CA 1
ATOM 819 C C . SER A 1 106 ? -7.060 3.873 10.378 1.00 97.00 106 SER A C 1
ATOM 821 O O . SER A 1 106 ? -7.161 2.991 11.240 1.00 97.00 106 SER A O 1
ATOM 823 N N . ARG A 1 107 ? -6.271 4.930 10.544 1.00 95.50 107 ARG A N 1
ATOM 824 C CA . ARG A 1 107 ? -5.591 5.255 11.798 1.00 95.50 107 ARG A CA 1
ATOM 825 C C . ARG A 1 107 ? -5.446 6.758 11.932 1.00 95.50 107 ARG A C 1
ATOM 827 O O . ARG A 1 107 ? -5.360 7.467 10.935 1.00 95.50 107 ARG A O 1
ATOM 834 N N . SER A 1 108 ? -5.352 7.235 13.161 1.00 94.81 108 SER A N 1
ATOM 835 C CA . SER A 1 108 ? -5.026 8.634 13.397 1.00 94.81 108 SER A CA 1
ATOM 836 C C . SER A 1 108 ? -3.520 8.878 13.293 1.00 94.81 108 SER A C 1
ATOM 838 O O . SER A 1 108 ? -2.705 8.036 13.692 1.00 94.81 108 SER A O 1
ATOM 840 N N . ALA A 1 109 ? -3.150 10.035 12.750 1.00 91.19 109 ALA A N 1
ATOM 841 C CA . ALA A 1 109 ? -1.775 10.473 12.577 1.00 91.19 109 ALA A CA 1
ATOM 842 C C . ALA A 1 109 ? -1.605 11.968 12.887 1.00 91.19 109 ALA A C 1
ATOM 844 O O . ALA A 1 109 ? -2.509 12.784 12.699 1.00 91.19 109 ALA A O 1
ATOM 845 N N . GLY A 1 110 ? -0.398 12.317 13.338 1.00 87.25 110 GLY A N 1
ATOM 846 C CA . GLY A 1 110 ? -0.002 13.691 13.639 1.00 87.25 110 GLY A CA 1
ATOM 847 C C . GLY A 1 110 ? -0.634 14.282 14.912 1.00 87.25 110 GLY A C 1
ATOM 848 O O . GLY A 1 110 ? -1.454 13.637 15.565 1.00 87.25 110 GLY A O 1
ATOM 849 N N . PR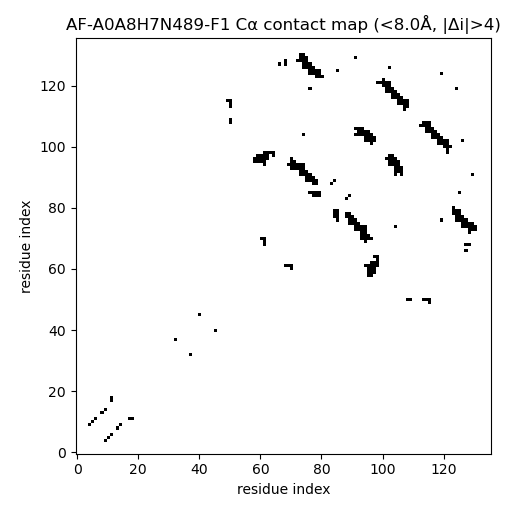O A 1 111 ? -0.255 15.521 15.281 1.00 83.25 111 PRO A N 1
ATOM 850 C CA . PRO A 1 111 ? -0.710 16.172 16.516 1.00 83.25 111 PRO A CA 1
ATOM 851 C C . PRO A 1 111 ? -2.219 16.446 16.565 1.00 83.25 111 PRO A C 1
ATOM 853 O O . PRO A 1 111 ? -2.806 16.480 17.639 1.00 83.25 111 PRO A O 1
ATOM 856 N N . SER A 1 112 ? -2.847 16.635 15.404 1.00 87.19 112 SER A N 1
ATOM 857 C CA . SER A 1 112 ? -4.288 16.865 15.246 1.00 87.19 112 SER A CA 1
ATOM 858 C C . SER A 1 112 ? -5.106 15.572 15.181 1.00 87.19 112 SER A C 1
ATOM 860 O O . SER A 1 112 ? -6.312 15.634 14.957 1.00 87.19 112 SER A O 1
ATOM 862 N N . ASN A 1 113 ? -4.470 14.405 15.343 1.00 91.25 113 ASN A N 1
ATOM 863 C CA . ASN A 1 113 ? -5.124 13.098 15.298 1.00 91.25 113 ASN A CA 1
ATOM 864 C C . ASN A 1 113 ? -5.926 12.861 13.997 1.00 91.25 113 ASN A C 1
ATOM 866 O O . ASN A 1 113 ? -6.977 12.219 14.010 1.00 91.25 113 ASN A O 1
ATOM 870 N N . THR A 1 114 ? -5.428 13.396 12.877 1.00 94.50 114 THR A N 1
ATOM 871 C CA . THR A 1 114 ? -6.095 13.350 11.567 1.00 94.50 114 THR A CA 1
ATOM 872 C C . THR A 1 114 ? -6.160 11.917 11.058 1.00 94.50 114 THR A C 1
ATOM 874 O O . THR A 1 114 ? -5.183 11.175 11.168 1.00 94.50 114 THR A O 1
ATOM 877 N N . GLU A 1 115 ? -7.311 11.514 10.523 1.00 95.25 115 GLU A N 1
ATOM 878 C CA . GLU A 1 115 ? -7.475 10.185 9.939 1.00 95.25 115 GLU A CA 1
ATOM 879 C C . GLU A 1 115 ? -6.623 10.062 8.672 1.00 95.25 115 GLU A C 1
ATOM 881 O O . GLU A 1 115 ? -6.708 10.884 7.764 1.00 95.25 115 GLU A O 1
ATOM 886 N N . ILE A 1 116 ? -5.825 9.002 8.600 1.00 96.00 116 ILE A N 1
ATOM 887 C CA . ILE A 1 116 ? -5.186 8.543 7.372 1.00 96.00 116 ILE A CA 1
ATOM 888 C C . ILE A 1 116 ? -5.678 7.137 7.049 1.00 96.00 116 ILE A C 1
ATOM 890 O O . ILE A 1 116 ? -5.969 6.344 7.951 1.00 96.00 116 ILE A O 1
ATOM 894 N N . ARG A 1 117 ? -5.729 6.816 5.757 1.00 96.69 117 ARG A N 1
ATOM 895 C CA . 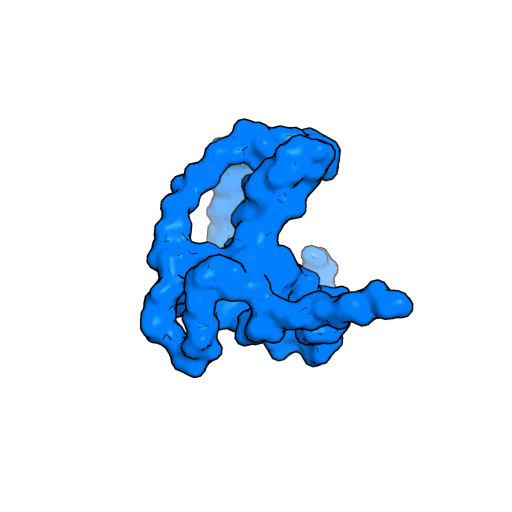ARG A 1 117 ? -6.097 5.493 5.253 1.00 96.69 117 ARG A CA 1
ATOM 896 C C . ARG A 1 117 ? -4.901 4.861 4.564 1.00 96.69 117 ARG A C 1
ATOM 898 O O . ARG A 1 117 ? -4.300 5.456 3.673 1.00 96.69 117 ARG A O 1
ATOM 905 N N . LEU A 1 118 ? -4.535 3.667 5.011 1.00 96.31 118 LEU A N 1
ATOM 906 C CA . LEU A 1 118 ? -3.469 2.870 4.419 1.00 96.31 118 LEU A CA 1
ATOM 907 C C . LEU A 1 118 ? -4.111 1.786 3.562 1.00 96.31 118 LEU A C 1
ATOM 909 O O . LEU A 1 118 ? -4.904 0.998 4.074 1.00 96.31 118 LEU A O 1
ATOM 913 N N . HIS A 1 119 ? -3.774 1.781 2.274 1.00 97.19 119 HIS A N 1
ATOM 914 C CA . HIS A 1 119 ? -4.264 0.808 1.305 1.00 97.19 119 HIS A CA 1
ATOM 915 C C . HIS A 1 119 ? -3.210 -0.273 1.090 1.00 97.19 119 HIS A C 1
ATOM 917 O O . HIS A 1 119 ? -2.062 0.014 0.739 1.00 97.19 119 HIS A O 1
ATOM 923 N N . HIS A 1 120 ? -3.620 -1.524 1.247 1.00 97.19 120 HIS A N 1
ATOM 924 C CA . HIS A 1 120 ? -2.789 -2.696 1.024 1.00 97.19 120 HIS A CA 1
ATOM 925 C C . HIS A 1 120 ? -3.433 -3.571 -0.054 1.00 97.19 120 HIS A C 1
ATOM 927 O O . HIS A 1 120 ? -4.640 -3.818 -0.005 1.00 97.19 120 HIS A O 1
ATOM 933 N N . PRO A 1 121 ? -2.664 -4.093 -1.023 1.00 96.75 121 PRO A N 1
ATOM 934 C CA . PRO A 1 121 ? -3.208 -5.032 -1.996 1.00 96.75 121 PRO A CA 1
ATOM 935 C C . PRO A 1 121 ? -3.671 -6.319 -1.308 1.00 96.75 121 PRO A C 1
ATOM 937 O O . PRO A 1 121 ? -3.040 -6.781 -0.359 1.00 96.75 121 PRO A O 1
ATOM 940 N N . ARG A 1 122 ? -4.723 -6.961 -1.825 1.00 94.44 122 ARG A N 1
ATOM 941 C CA . ARG A 1 122 ? -5.217 -8.246 -1.297 1.00 94.44 122 ARG A CA 1
ATOM 942 C C . ARG A 1 122 ? -4.232 -9.398 -1.520 1.00 94.44 122 ARG A C 1
ATOM 944 O O . ARG A 1 122 ? -4.234 -10.370 -0.766 1.00 94.44 122 ARG A O 1
ATOM 951 N N . TRP A 1 123 ? -3.396 -9.293 -2.552 1.00 93.56 123 TRP A N 1
ATOM 952 C CA . TRP A 1 123 ? -2.338 -10.251 -2.854 1.00 93.56 123 TRP A CA 1
ATOM 953 C C . TRP A 1 123 ? -1.060 -9.898 -2.086 1.00 93.56 123 TRP A C 1
ATOM 955 O O . TRP A 1 123 ? -0.694 -8.732 -1.976 1.00 93.56 123 TRP A O 1
ATOM 965 N N . LYS A 1 124 ? -0.380 -10.920 -1.554 1.00 92.88 124 LYS A N 1
ATOM 966 C CA . LYS A 1 124 ? 0.832 -10.803 -0.716 1.00 92.88 124 LYS A CA 1
ATOM 967 C C . LYS A 1 124 ? 0.688 -9.998 0.588 1.00 92.88 124 LYS A C 1
ATOM 969 O O . LYS A 1 124 ? 1.680 -9.844 1.302 1.00 92.88 124 LYS A O 1
ATOM 974 N N . SER A 1 125 ? -0.524 -9.576 0.941 1.00 95.81 125 SER A N 1
ATOM 975 C CA . SER A 1 125 ? -0.853 -9.029 2.260 1.00 95.81 125 SER A CA 1
ATOM 976 C C . SER A 1 125 ? -1.727 -10.012 3.036 1.00 95.81 125 SER A C 1
ATOM 978 O O . SER A 1 125 ? -2.750 -10.484 2.541 1.00 95.81 125 SER A O 1
ATOM 980 N N . GLY A 1 126 ? -1.328 -10.317 4.265 1.00 95.06 126 GLY A N 1
ATOM 981 C CA . GLY A 1 126 ? -2.146 -11.001 5.251 1.00 95.06 126 GLY A CA 1
ATOM 982 C C . GLY A 1 126 ? -2.831 -9.971 6.137 1.00 95.06 126 GLY A C 1
ATOM 983 O O . GLY A 1 126 ? -2.225 -8.966 6.505 1.00 95.06 126 GLY A O 1
ATOM 984 N N . VAL A 1 127 ? -4.086 -10.229 6.493 1.00 96.75 127 VAL A N 1
ATOM 985 C CA . VAL A 1 127 ? -4.835 -9.426 7.462 1.00 96.75 127 VAL A CA 1
ATOM 986 C C . VAL A 1 127 ? -5.378 -10.343 8.547 1.00 96.75 127 VAL A C 1
ATOM 988 O O . VAL A 1 127 ? -5.832 -11.452 8.273 1.00 96.75 127 VAL A O 1
ATOM 991 N N . ALA A 1 128 ? -5.273 -9.903 9.795 1.00 95.69 128 ALA A N 1
ATOM 992 C CA . ALA A 1 128 ? -5.762 -10.648 10.944 1.00 95.69 128 ALA A CA 1
ATOM 993 C C . ALA A 1 128 ? -6.312 -9.695 12.000 1.00 95.69 128 ALA A C 1
ATOM 995 O O . ALA A 1 128 ? -5.817 -8.574 12.152 1.00 95.69 128 ALA A O 1
ATOM 996 N N . ALA A 1 129 ? -7.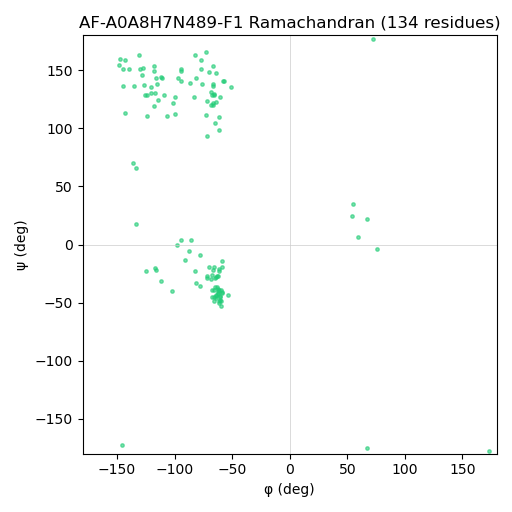290 -10.172 12.772 1.00 96.25 129 ALA A N 1
ATOM 997 C CA . ALA A 1 129 ? -7.736 -9.494 13.980 1.00 96.25 129 ALA A CA 1
ATOM 998 C C . ALA A 1 129 ? -6.532 -9.164 14.872 1.00 96.25 129 ALA A C 1
ATOM 1000 O O . ALA A 1 129 ? -5.648 -10.002 15.079 1.00 96.25 129 ALA A O 1
ATOM 1001 N N . PHE A 1 130 ? -6.499 -7.946 15.402 1.00 93.75 130 PHE A N 1
ATOM 1002 C CA . PHE A 1 130 ? -5.415 -7.496 16.258 1.00 93.75 130 PHE A CA 1
ATOM 1003 C C . PHE A 1 130 ? -5.973 -6.975 17.574 1.00 93.75 130 PHE A C 1
ATOM 1005 O O . PHE A 1 130 ? -6.874 -6.137 17.607 1.00 93.75 130 PHE A O 1
ATOM 1012 N N . ARG A 1 131 ? -5.422 -7.496 18.668 1.00 85.06 131 ARG A N 1
ATOM 1013 C CA . ARG A 1 131 ? -5.617 -6.967 20.012 1.00 85.06 131 ARG A CA 1
ATOM 1014 C C . ARG A 1 131 ? -4.252 -6.541 20.504 1.00 85.06 131 ARG A C 1
ATOM 1016 O O . ARG A 1 131 ? -3.342 -7.363 20.580 1.00 85.06 131 ARG A O 1
ATOM 1023 N N . GLU A 1 132 ? -4.120 -5.260 20.793 1.00 70.81 132 GLU A N 1
ATOM 1024 C CA . GLU A 1 132 ? -2.934 -4.754 21.459 1.00 70.81 132 GLU A CA 1
ATOM 1025 C C . GLU A 1 132 ? -2.905 -5.354 22.870 1.00 70.81 132 GLU A C 1
ATOM 1027 O O . GLU A 1 132 ? -3.928 -5.376 23.561 1.00 70.81 132 GLU A O 1
ATOM 1032 N N . ALA A 1 133 ? -1.773 -5.935 23.268 1.00 66.19 133 ALA A N 1
ATOM 1033 C CA . ALA A 1 133 ? -1.624 -6.422 24.630 1.00 66.19 133 ALA A CA 1
ATOM 1034 C C . ALA A 1 133 ? -1.699 -5.207 25.562 1.00 66.19 133 ALA A C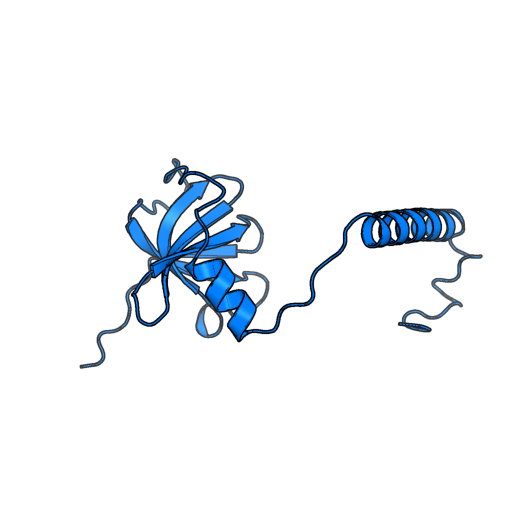 1
ATOM 1036 O O . ALA A 1 133 ? -0.923 -4.266 25.399 1.00 66.19 133 ALA A O 1
ATOM 1037 N N . GLN A 1 134 ? -2.636 -5.213 26.514 1.00 43.81 134 GLN A N 1
ATOM 1038 C CA . GLN A 1 134 ? -2.608 -4.234 27.595 1.00 43.81 134 GLN A CA 1
ATOM 1039 C C . GLN A 1 134 ? -1.302 -4.449 28.359 1.00 43.81 134 GLN A C 1
ATOM 1041 O O . GLN A 1 134 ? -1.121 -5.479 29.006 1.00 43.81 134 GLN A O 1
ATOM 1046 N N . LEU A 1 135 ? -0.375 -3.500 28.236 1.00 42.28 135 LEU A N 1
ATOM 1047 C CA . LEU A 1 135 ? 0.725 -3.372 29.179 1.00 42.28 135 LEU A CA 1
ATOM 1048 C C . LEU A 1 135 ? 0.086 -3.009 30.526 1.00 42.28 135 LEU A C 1
ATOM 1050 O O . LEU A 1 135 ? -0.434 -1.904 30.678 1.00 42.28 135 LEU A O 1
ATOM 1054 N N . SER A 1 136 ? 0.030 -3.988 31.431 1.00 37.44 136 SER A N 1
ATOM 1055 C CA . SER A 1 136 ? -0.334 -3.820 32.843 1.00 37.44 136 SER A CA 1
ATOM 1056 C C . SER A 1 136 ? 0.806 -3.193 33.627 1.00 37.44 136 SER A C 1
ATOM 1058 O O . SER A 1 136 ? 1.943 -3.685 33.426 1.00 37.44 136 SER A O 1
#

Radius of gyration: 21.07 Å; Cα contacts (8 Å, |Δi|>4): 169; chains: 1; bounding box: 46×34×62 Å

Organism: Bionectria ochroleuca (NCBI:txid29856)

Mean predicted aligned error: 7.19 Å

Sequence (136 aa):
MPNALPAEFFGPDLYPRTAEFMKRYQETDKAAARANSVKKSRGQEAVATILGSEFADDAKGVNKDPLELVEGQTVRVFRTDDASSARHHFDTGKLVTLNLQEVVISRSAGPSNTEIRLHHPRWKSGVAAFREAQLS

Secondary structure (DSSP, 8-state):
-TTSS-HHHH-TTT-HHHHHHHHHHHHHHHHHHHHS------HHHHHHHHHTSPPSS---EE---TT---TT-EEEEEESS-TTHHHHSEEEEEEEEESSSEEEEEEEETTTTEEEEEEEESSSEEEEE-------

Solvent-accessible surface area (backbone atoms only — not comparable to full-atom values): 8262 Å² total; per-residue (Å²): 118,88,81,79,61,62,55,95,82,67,24,49,90,82,39,50,71,58,44,52,49,53,49,55,50,52,53,51,52,53,50,52,57,68,74,46,85,77,78,88,70,54,73,69,57,47,49,54,48,59,76,70,50,80,78,93,66,80,79,76,39,54,49,101,51,98,80,73,70,55,66,66,38,46,28,33,42,18,41,65,88,40,89,58,19,76,80,78,52,58,50,71,26,29,29,43,24,36,54,92,62,34,36,27,30,37,38,69,45,74,97,82,53,41,80,43,75,51,81,41,52,43,71,64,41,44,74,46,85,48,78,81,78,80,86,126